Protein AF-A0AA88ARN1-F1 (afdb_monomer_lite)

Secondary structure (DSSP, 8-state):
-EE-HHHHHHHHHHHHH---SEEEEEEETTTTEEEEEEEE-TT--HHHHHHTS-TTS-EEEEEEEEEE-TTS-EEEEEEEEEE--TTS-HHHHHHHHHHHHHHHHH-TT--EEEEESSGGGG-HHHHHHHHHS--------------------

Foldseek 3Di:
DAEDPQNLVVLVCCVPVVQFQKWKWDQDPVVRYIDTDDTHGNPDDLVNVQVPDDQAAKIKMKGWDWDADPVRDIDIAIEIETEDAPNYDPVRVVSSVVCVVVVVVSNPRHPYYYYDRDSVSVDPVVVVVVVVDDPPDDDDDDDPDDDDDDDDD

InterPro domains:
  IPR002108 Actin-depolymerising factor homology domain [PF00241] (3-130)
  IPR002108 Actin-depolymerising factor homology domain [PS51263] (1-132)
  IPR002108 Actin-depolymerising factor homology domain [SM00102] (5-132)
  IPR017904 ADF/Cofilin [PTHR11913] (1-130)
  IPR017904 ADF/Cofilin [cd11286] (3-128)
  IPR029006 ADF-H/Gelsolin-like domain superfamily [G3DSA:3.40.20.10] (1-136)

pLDDT: mean 80.65, std 18.25, range [31.52, 96.44]

Radius of gyration: 18.14 Å; chains: 1; bounding box: 72×26×48 Å

Organism: Ficus carica (NCBI:txid3494)

Sequence (153 aa):
MGVADHSKNTFIELQRKKVHRYVIFKVDEKKREVVVEKTGGPAESYDDFTAALPENDCRYAVYDFDFVTSENCQKSKIFFIAWSPSTARIRAKMLYATSKDRFRRELDGIHYEIQATDPTEMDLDVLKQGLRKPAVSGISTPKVGIAQSLRTE

Structure (mmCIF, N/CA/C/O backbone):
data_AF-A0AA88ARN1-F1
#
_entry.id   AF-A0AA88ARN1-F1
#
loop_
_atom_site.group_PDB
_atom_site.id
_atom_site.type_symbol
_atom_site.label_atom_id
_atom_site.label_alt_id
_atom_site.label_comp_id
_atom_site.label_asym_id
_atom_site.label_entity_id
_atom_site.label_seq_id
_atom_site.pdbx_PDB_ins_code
_atom_site.Cartn_x
_atom_site.Cartn_y
_atom_site.Cartn_z
_atom_site.occupancy
_atom_site.B_iso_or_equiv
_atom_site.auth_seq_id
_atom_site.auth_comp_id
_atom_site.auth_asym_id
_atom_site.auth_atom_id
_atom_site.pdbx_PDB_model_num
ATOM 1 N N . MET A 1 1 ? 10.179 10.569 -10.204 1.00 84.44 1 MET A N 1
ATOM 2 C CA . MET A 1 1 ? 8.932 9.834 -9.951 1.00 84.44 1 MET A CA 1
ATOM 3 C C . MET A 1 1 ? 7.911 10.845 -9.474 1.00 84.44 1 MET A C 1
ATOM 5 O O . MET A 1 1 ? 8.219 11.535 -8.516 1.00 84.44 1 MET A O 1
ATOM 9 N N . GLY A 1 2 ? 6.798 11.039 -10.167 1.00 91.62 2 GLY A N 1
ATOM 10 C CA . GLY A 1 2 ? 5.671 11.818 -9.657 1.00 91.62 2 GLY A CA 1
ATOM 11 C C . GLY A 1 2 ? 4.817 10.988 -8.699 1.00 91.62 2 GLY A C 1
ATOM 12 O O . GLY A 1 2 ? 5.058 9.794 -8.504 1.00 91.62 2 GLY A O 1
ATOM 13 N N . VAL A 1 3 ? 3.821 11.621 -8.095 1.00 92.81 3 VAL A N 1
ATOM 14 C CA . VAL A 1 3 ? 2.806 10.955 -7.273 1.00 92.81 3 VAL A CA 1
ATOM 15 C C . VAL A 1 3 ? 1.470 11.469 -7.764 1.00 92.81 3 VAL A C 1
ATOM 17 O O . VAL A 1 3 ? 1.245 12.676 -7.712 1.00 92.81 3 VAL A O 1
ATOM 20 N N . ALA A 1 4 ? 0.621 10.571 -8.261 1.00 94.44 4 ALA A N 1
ATOM 21 C CA . ALA A 1 4 ? -0.672 10.963 -8.798 1.00 94.44 4 ALA A CA 1
ATOM 22 C C . ALA A 1 4 ? -1.543 11.580 -7.694 1.00 94.44 4 ALA A C 1
ATOM 24 O O . ALA A 1 4 ? -1.566 11.078 -6.567 1.00 94.44 4 ALA A O 1
ATOM 25 N N . ASP A 1 5 ? -2.302 12.628 -8.018 1.00 93.75 5 ASP A N 1
ATOM 26 C CA . ASP A 1 5 ? -3.169 13.305 -7.043 1.00 93.75 5 ASP A CA 1
ATOM 27 C C . ASP A 1 5 ? -4.210 12.355 -6.445 1.00 93.75 5 ASP A C 1
ATOM 29 O O . ASP A 1 5 ? -4.500 12.414 -5.252 1.00 93.75 5 ASP A O 1
ATOM 33 N N . HIS A 1 6 ? -4.701 11.404 -7.248 1.00 93.81 6 HIS A N 1
ATOM 34 C CA . HIS A 1 6 ? -5.581 10.344 -6.766 1.00 93.81 6 HIS A CA 1
ATOM 35 C C . HIS A 1 6 ? -4.939 9.539 -5.623 1.00 93.81 6 HIS A C 1
ATOM 37 O O . HIS A 1 6 ? -5.591 9.315 -4.612 1.00 93.81 6 HIS A O 1
ATOM 43 N N . SER A 1 7 ? -3.647 9.205 -5.715 1.00 94.00 7 SER A N 1
ATOM 44 C CA . SER A 1 7 ? -2.918 8.486 -4.659 1.00 94.00 7 SER A CA 1
ATOM 45 C C . SER A 1 7 ? -2.868 9.267 -3.348 1.00 94.00 7 SER A C 1
ATOM 47 O O . SER A 1 7 ? -3.055 8.689 -2.277 1.00 94.00 7 SER A O 1
ATOM 49 N N . LYS A 1 8 ? -2.652 10.586 -3.425 1.00 93.31 8 LYS A N 1
ATOM 50 C CA . LYS A 1 8 ? -2.643 11.463 -2.245 1.00 93.31 8 LYS A CA 1
ATOM 51 C C . LYS A 1 8 ? -4.037 11.558 -1.628 1.00 93.31 8 LYS A C 1
ATOM 53 O O . LYS A 1 8 ? -4.186 11.424 -0.416 1.00 93.31 8 LYS A O 1
ATOM 58 N N . ASN A 1 9 ? -5.058 11.727 -2.466 1.00 93.75 9 ASN A N 1
ATOM 59 C CA . ASN A 1 9 ? -6.447 11.815 -2.026 1.00 93.75 9 ASN A CA 1
ATOM 60 C C . ASN A 1 9 ? -6.898 10.523 -1.335 1.00 93.75 9 ASN A C 1
ATOM 62 O O . ASN A 1 9 ? -7.414 10.591 -0.225 1.00 93.75 9 ASN A O 1
ATOM 66 N N . THR A 1 10 ? -6.627 9.353 -1.916 1.00 94.00 10 THR A N 1
ATOM 67 C CA . THR A 1 10 ? -6.980 8.057 -1.316 1.00 94.00 10 THR A CA 1
ATOM 68 C C . THR A 1 10 ? -6.290 7.837 0.034 1.00 94.00 10 THR A C 1
ATOM 70 O O . THR A 1 10 ? -6.902 7.309 0.963 1.00 94.00 10 THR A O 1
ATOM 73 N N . PHE A 1 11 ? -5.043 8.291 0.196 1.00 93.06 11 PHE A N 1
ATOM 74 C CA . PHE A 1 11 ? -4.374 8.268 1.499 1.00 93.06 11 PHE A CA 1
ATOM 75 C C . PHE A 1 11 ? -5.060 9.180 2.529 1.00 93.06 11 PHE A C 1
ATOM 77 O O . PHE A 1 11 ? -5.287 8.762 3.665 1.00 93.06 11 PHE A O 1
ATOM 84 N N . ILE A 1 12 ? -5.442 10.402 2.141 1.00 91.62 12 ILE A N 1
ATOM 85 C CA . ILE A 1 12 ? -6.186 11.321 3.017 1.00 91.62 12 ILE A CA 1
ATOM 86 C C . ILE A 1 12 ? -7.540 10.713 3.415 1.00 91.62 12 ILE A C 1
ATOM 88 O O . ILE A 1 12 ? -7.976 10.869 4.557 1.00 91.62 12 ILE A O 1
ATOM 92 N N . GLU A 1 13 ? -8.203 9.997 2.506 1.00 91.25 13 GLU A N 1
ATOM 93 C CA . GLU A 1 13 ? -9.454 9.292 2.795 1.00 91.25 13 GLU A CA 1
ATOM 94 C C . GLU A 1 13 ? -9.268 8.158 3.804 1.00 91.25 13 GLU A C 1
ATOM 96 O O . GLU A 1 13 ? -10.049 8.072 4.755 1.00 91.25 13 GLU A O 1
ATOM 101 N N . LEU A 1 14 ? -8.208 7.353 3.671 1.00 90.69 14 LEU A N 1
ATOM 102 C CA . LEU A 1 14 ? -7.829 6.358 4.679 1.00 90.69 14 LEU A CA 1
ATOM 103 C C . LEU A 1 14 ? -7.584 7.024 6.041 1.00 90.69 14 LEU A C 1
ATOM 105 O O . LEU A 1 14 ? -8.166 6.616 7.043 1.00 90.69 14 LEU A O 1
ATOM 109 N N . GLN A 1 15 ? -6.787 8.095 6.079 1.00 87.00 15 GLN A N 1
ATOM 110 C CA . GLN A 1 15 ? -6.407 8.769 7.322 1.00 87.00 15 GLN A CA 1
ATOM 111 C C . GLN A 1 15 ? -7.599 9.422 8.037 1.00 87.00 15 GLN A C 1
ATOM 113 O O . GLN A 1 15 ? -7.730 9.295 9.254 1.00 87.00 15 GLN A O 1
ATOM 118 N N . ARG A 1 16 ? -8.443 10.155 7.300 1.00 86.94 16 ARG A N 1
ATOM 119 C CA . ARG A 1 16 ? -9.494 11.006 7.882 1.00 86.94 16 ARG A CA 1
ATOM 120 C C . ARG A 1 16 ? -10.851 10.333 7.953 1.00 86.94 16 ARG A C 1
ATOM 122 O O . ARG A 1 16 ? -11.552 10.495 8.944 1.00 86.94 16 ARG A O 1
ATOM 129 N N . LYS A 1 17 ? -11.247 9.635 6.887 1.00 84.19 17 LYS A N 1
ATOM 130 C CA . LYS A 1 17 ? -12.582 9.032 6.790 1.00 84.19 17 LYS A CA 1
ATOM 131 C C . LYS A 1 17 ? -12.603 7.594 7.302 1.00 84.19 17 LYS A C 1
ATOM 133 O O . LYS A 1 17 ? -13.691 7.078 7.527 1.00 84.19 17 LYS A O 1
ATOM 138 N N . LYS A 1 18 ? -11.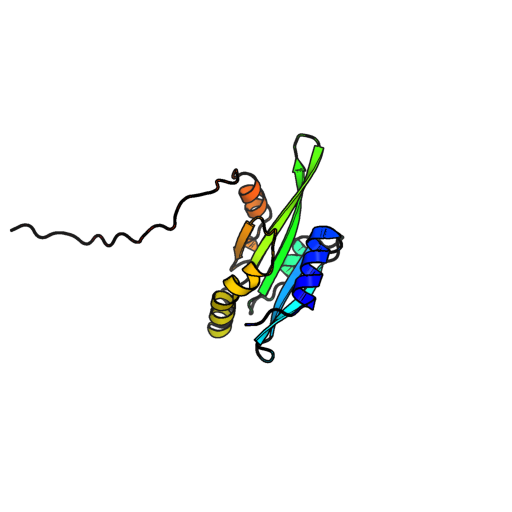435 6.951 7.460 1.00 80.25 18 LYS A N 1
ATOM 139 C CA . LYS A 1 18 ? -11.311 5.547 7.897 1.00 80.25 18 LYS A CA 1
ATOM 140 C C . LYS A 1 18 ? -12.117 4.582 7.011 1.00 80.25 18 LYS A C 1
ATOM 142 O O . LYS A 1 18 ? -12.582 3.541 7.458 1.00 80.25 18 LYS A O 1
ATOM 147 N N . VAL A 1 19 ? -12.287 4.947 5.736 1.00 83.12 19 VAL A N 1
ATOM 148 C CA . VAL A 1 19 ? -13.043 4.168 4.734 1.00 83.12 19 VAL A CA 1
ATOM 149 C C . VAL A 1 19 ? -12.223 3.030 4.136 1.00 83.12 19 VAL A C 1
ATOM 151 O O . VAL A 1 19 ? -12.780 2.143 3.495 1.00 83.12 19 VAL A O 1
ATOM 154 N N . HIS A 1 20 ? -10.907 3.055 4.338 1.00 87.38 20 HIS A N 1
ATOM 155 C CA . HIS A 1 20 ? -9.990 2.030 3.868 1.00 87.38 20 HIS A CA 1
ATOM 156 C C . HIS A 1 20 ? -9.118 1.566 5.025 1.00 87.38 20 HIS A C 1
ATOM 158 O O . HIS A 1 20 ? -8.588 2.403 5.753 1.00 87.38 20 HIS A O 1
ATOM 164 N N . ARG A 1 21 ? -8.946 0.250 5.174 1.00 89.62 21 ARG A N 1
ATOM 165 C CA . ARG A 1 21 ? -7.997 -0.313 6.145 1.00 89.62 21 ARG A CA 1
ATOM 166 C C . ARG A 1 21 ? -6.580 -0.347 5.588 1.00 89.62 21 ARG A C 1
ATOM 168 O O . ARG A 1 21 ? -5.617 -0.142 6.324 1.00 89.62 21 ARG A O 1
ATOM 175 N N . TYR A 1 22 ? -6.453 -0.544 4.280 1.00 92.88 22 TYR A N 1
ATOM 176 C CA . TYR A 1 22 ? -5.172 -0.486 3.597 1.00 92.88 22 TYR A CA 1
ATOM 177 C C . TYR A 1 22 ? -5.299 0.118 2.198 1.00 92.88 22 TYR A C 1
ATOM 179 O O . TYR A 1 22 ? -6.367 0.111 1.585 1.00 92.88 22 TYR A O 1
ATOM 187 N N . VAL A 1 23 ? -4.194 0.639 1.676 1.00 95.44 23 VAL A N 1
ATOM 188 C CA . VAL A 1 23 ? -4.073 1.089 0.285 1.00 95.44 23 VAL A CA 1
ATOM 189 C C . VAL A 1 23 ? -2.759 0.568 -0.267 1.00 95.44 23 VAL A C 1
ATOM 191 O O . VAL A 1 23 ? -1.709 0.805 0.326 1.00 95.44 23 VAL A O 1
ATOM 194 N N . ILE A 1 24 ? -2.818 -0.123 -1.401 1.00 95.94 24 ILE A N 1
ATOM 195 C CA . ILE A 1 24 ? -1.662 -0.612 -2.148 1.00 95.94 24 ILE A CA 1
ATOM 196 C C . ILE A 1 24 ? -1.433 0.320 -3.332 1.00 95.94 24 ILE A C 1
ATOM 198 O O . ILE A 1 24 ? -2.343 0.629 -4.105 1.00 95.94 24 ILE A O 1
ATOM 202 N N . PHE A 1 25 ? -0.189 0.748 -3.481 1.00 96.44 25 PHE A N 1
ATOM 203 C CA . PHE A 1 25 ? 0.290 1.595 -4.552 1.00 96.44 25 PHE A CA 1
ATOM 204 C C . PHE A 1 25 ? 1.342 0.859 -5.374 1.00 96.44 25 PHE A C 1
ATOM 206 O O . PHE A 1 25 ? 2.183 0.114 -4.857 1.00 96.44 25 PHE A O 1
ATOM 213 N N . LYS A 1 26 ? 1.353 1.163 -6.667 1.00 95.88 26 LYS A N 1
ATOM 214 C CA . LYS A 1 26 ? 2.375 0.703 -7.601 1.00 95.88 26 LYS A CA 1
ATOM 215 C C . LYS A 1 26 ? 3.036 1.876 -8.301 1.00 95.88 26 LYS A C 1
ATOM 217 O O . LYS A 1 26 ? 2.457 2.954 -8.442 1.00 95.88 26 LYS A O 1
ATOM 222 N N . VAL A 1 27 ? 4.252 1.647 -8.769 1.00 95.00 27 VAL A N 1
ATOM 223 C CA . VAL A 1 27 ? 4.939 2.570 -9.664 1.00 95.00 27 VAL A CA 1
ATOM 224 C C . VAL A 1 27 ? 4.507 2.256 -11.094 1.00 95.00 27 VAL A C 1
ATOM 226 O O . VAL A 1 27 ? 4.784 1.178 -11.612 1.00 95.00 27 VAL A O 1
ATOM 229 N N . ASP A 1 28 ? 3.840 3.201 -11.750 1.00 93.31 28 ASP A N 1
ATOM 230 C CA . ASP A 1 28 ? 3.603 3.141 -13.189 1.00 93.31 28 ASP A CA 1
ATOM 231 C C . ASP A 1 28 ? 4.866 3.636 -13.908 1.00 93.31 28 ASP A C 1
ATOM 233 O O . ASP A 1 28 ? 5.143 4.837 -13.956 1.00 93.31 28 ASP A O 1
ATOM 237 N N . GLU A 1 29 ? 5.660 2.711 -14.455 1.00 89.88 29 GLU A N 1
ATOM 238 C CA . GLU A 1 29 ? 6.898 3.040 -15.174 1.00 89.88 29 GLU A CA 1
ATOM 239 C C . GLU A 1 29 ? 6.664 3.922 -16.409 1.00 89.88 29 GLU A C 1
ATOM 241 O O . GLU A 1 29 ? 7.528 4.735 -16.743 1.00 89.88 29 GLU A O 1
ATOM 246 N N . LYS A 1 30 ? 5.506 3.801 -17.075 1.00 90.75 30 LYS A N 1
ATOM 247 C CA . LYS A 1 30 ? 5.202 4.564 -18.295 1.00 90.75 30 LYS A CA 1
ATOM 248 C C . LYS A 1 30 ? 4.901 6.017 -17.958 1.00 90.75 30 LYS A C 1
ATOM 250 O O . LYS A 1 30 ? 5.426 6.920 -18.603 1.00 90.75 30 LYS A O 1
ATOM 255 N N . LYS A 1 31 ? 4.083 6.236 -16.929 1.00 90.88 31 LYS A N 1
ATOM 256 C CA . LYS A 1 31 ? 3.741 7.581 -16.442 1.00 90.88 31 LYS A CA 1
ATOM 257 C C . LYS A 1 31 ? 4.826 8.169 -15.544 1.00 90.88 31 LYS A C 1
ATOM 259 O O . LYS A 1 31 ? 4.875 9.376 -15.349 1.00 90.88 31 LYS A O 1
ATOM 264 N N . ARG A 1 32 ? 5.734 7.326 -15.040 1.00 91.94 32 ARG A N 1
ATOM 265 C CA . ARG A 1 32 ? 6.738 7.658 -14.020 1.00 91.94 32 ARG A CA 1
ATOM 266 C C . ARG A 1 32 ? 6.082 8.246 -12.774 1.00 91.94 32 ARG A C 1
ATOM 268 O O . ARG A 1 32 ? 6.605 9.207 -12.204 1.00 91.94 32 ARG A O 1
ATOM 275 N N . GLU A 1 33 ? 4.972 7.650 -12.347 1.00 94.75 33 GLU A N 1
ATOM 276 C CA . GLU A 1 33 ? 4.154 8.107 -11.222 1.00 94.75 33 GLU A CA 1
ATOM 277 C C . GLU A 1 33 ? 3.765 6.964 -10.287 1.00 94.75 33 GLU A C 1
ATOM 279 O O . GLU A 1 33 ? 3.594 5.823 -10.714 1.00 94.75 33 GLU A O 1
ATOM 284 N N . VAL A 1 34 ? 3.591 7.278 -9.002 1.00 95.69 34 VAL A N 1
ATOM 285 C CA . VAL A 1 34 ? 2.986 6.355 -8.035 1.00 95.69 34 VAL A CA 1
ATOM 286 C C . VAL A 1 34 ? 1.466 6.472 -8.101 1.00 95.69 34 VAL A C 1
ATOM 288 O O . VAL A 1 34 ? 0.907 7.547 -7.855 1.00 95.69 34 VAL A O 1
ATOM 291 N N . VAL A 1 35 ? 0.806 5.360 -8.411 1.00 96.19 35 VAL A N 1
ATOM 292 C CA . VAL A 1 35 ? -0.648 5.257 -8.588 1.00 96.19 35 VAL A CA 1
ATOM 293 C C . VAL A 1 35 ? -1.242 4.245 -7.612 1.00 96.19 35 VAL A C 1
ATOM 295 O O . VAL A 1 35 ? -0.573 3.286 -7.220 1.00 96.19 35 VAL A O 1
ATOM 298 N N . VAL A 1 36 ? -2.505 4.443 -7.240 1.00 96.38 36 VAL A N 1
ATOM 299 C CA . VAL A 1 36 ? -3.281 3.446 -6.491 1.00 96.38 36 VAL A CA 1
ATOM 300 C C . VAL A 1 36 ? -3.450 2.201 -7.355 1.00 96.38 36 VAL A C 1
ATOM 302 O O . VAL A 1 36 ? -3.807 2.288 -8.530 1.00 96.38 36 VAL A O 1
ATOM 305 N N . GLU A 1 37 ? -3.175 1.041 -6.776 1.00 95.62 37 GLU A N 1
ATOM 306 C CA . GLU A 1 37 ? -3.447 -0.253 -7.394 1.00 95.62 37 GLU A CA 1
ATOM 307 C C . GLU A 1 37 ? -4.686 -0.906 -6.790 1.00 95.62 37 GLU A C 1
ATOM 309 O O . GLU A 1 37 ? -5.547 -1.368 -7.534 1.00 95.62 37 GLU A O 1
ATOM 314 N N . LYS A 1 38 ? -4.781 -0.924 -5.456 1.00 94.62 38 LYS A N 1
ATOM 315 C CA . LYS A 1 38 ? -5.902 -1.521 -4.728 1.00 94.62 38 LYS A CA 1
ATOM 316 C C . LYS A 1 38 ? -6.174 -0.742 -3.446 1.00 94.62 38 LYS A C 1
ATOM 318 O O . LYS A 1 38 ? -5.244 -0.299 -2.775 1.00 94.62 38 LYS A O 1
ATOM 323 N N . THR A 1 39 ? -7.442 -0.611 -3.087 1.00 94.31 39 THR A N 1
ATOM 324 C CA . THR A 1 39 ? -7.874 -0.170 -1.759 1.00 94.31 39 THR A CA 1
ATOM 325 C C . THR A 1 39 ? -8.551 -1.335 -1.051 1.00 94.31 39 THR A C 1
ATOM 327 O O . THR A 1 39 ? -9.278 -2.102 -1.678 1.00 94.31 39 THR A O 1
ATOM 330 N N . GLY A 1 40 ? -8.270 -1.482 0.239 1.00 92.06 40 GLY A N 1
ATOM 331 C CA . GLY A 1 40 ? -8.908 -2.462 1.104 1.00 92.06 40 GLY A CA 1
ATOM 332 C C . GLY A 1 40 ? -10.053 -1.831 1.876 1.00 92.06 40 GLY A C 1
ATOM 333 O O . GLY A 1 40 ? -9.857 -0.795 2.519 1.00 92.06 40 GLY A O 1
ATOM 334 N N . GLY A 1 41 ? -11.236 -2.437 1.838 1.00 89.38 41 GLY A N 1
ATOM 335 C CA . GLY A 1 41 ? -12.383 -1.996 2.634 1.00 89.38 41 GLY A CA 1
ATOM 336 C C . GLY A 1 41 ? -12.135 -2.104 4.150 1.00 89.38 41 GLY A C 1
ATOM 337 O O . GLY A 1 41 ? -11.199 -2.771 4.586 1.00 89.38 41 GLY A O 1
ATOM 338 N N . PRO A 1 42 ? -12.985 -1.492 4.993 1.00 82.88 42 PRO A N 1
ATOM 339 C CA . PRO A 1 42 ? -12.834 -1.557 6.451 1.00 82.88 42 PRO A CA 1
ATOM 340 C C . PRO A 1 42 ? -13.114 -2.961 7.018 1.00 82.88 42 PRO A C 1
ATOM 342 O O . PRO A 1 42 ? -12.702 -3.269 8.133 1.00 82.88 42 PRO A O 1
ATOM 345 N N . ALA A 1 43 ? -13.814 -3.807 6.256 1.00 84.06 43 ALA A N 1
ATOM 346 C CA . ALA A 1 43 ? -14.105 -5.194 6.610 1.00 84.06 43 ALA A CA 1
ATOM 347 C C . ALA A 1 43 ? -12.987 -6.172 6.212 1.00 84.06 43 ALA A C 1
ATOM 349 O O . ALA A 1 43 ? -13.002 -7.309 6.672 1.00 84.06 43 ALA A O 1
ATOM 350 N N . GLU A 1 44 ? -12.038 -5.749 5.371 1.00 87.44 44 GLU A N 1
ATOM 351 C CA . GLU A 1 44 ? -10.924 -6.608 4.974 1.00 87.44 44 GLU A CA 1
ATOM 352 C C . GLU A 1 44 ? -9.933 -6.768 6.127 1.00 87.44 44 GLU A C 1
ATOM 354 O O . GLU A 1 44 ? -9.714 -5.858 6.938 1.00 87.44 44 GLU A O 1
ATOM 359 N N . SER A 1 45 ? -9.366 -7.963 6.220 1.00 84.69 45 SER A N 1
ATOM 360 C CA . SER A 1 45 ? -8.418 -8.341 7.252 1.00 84.69 45 SER A CA 1
ATOM 361 C C . SER A 1 45 ? -6.975 -8.089 6.812 1.00 84.69 45 SER A C 1
ATOM 363 O O . SER A 1 45 ? -6.685 -7.717 5.673 1.00 84.69 45 SER A O 1
ATOM 365 N N . TYR A 1 46 ? -6.048 -8.290 7.744 1.00 82.75 46 TYR A N 1
ATOM 366 C CA . TYR A 1 46 ? -4.623 -8.262 7.438 1.00 82.75 46 TYR A CA 1
ATOM 367 C C . TYR A 1 46 ? -4.215 -9.385 6.461 1.00 82.75 46 TYR A C 1
ATOM 369 O O . TYR A 1 46 ? -3.337 -9.173 5.632 1.00 82.75 46 TYR A O 1
ATOM 377 N N . ASP A 1 47 ? -4.883 -10.540 6.511 1.00 86.06 47 ASP A N 1
ATOM 378 C CA . ASP A 1 47 ? -4.624 -11.664 5.601 1.00 86.06 47 ASP A CA 1
ATOM 379 C C . ASP A 1 47 ? -5.041 -11.329 4.157 1.00 86.06 47 ASP A C 1
ATOM 381 O O . ASP A 1 47 ? -4.306 -11.581 3.207 1.00 86.06 47 ASP A O 1
ATOM 385 N N . ASP A 1 48 ? -6.167 -10.624 3.986 1.00 89.50 48 ASP A N 1
ATOM 386 C CA . ASP A 1 48 ? -6.597 -10.118 2.674 1.00 89.50 48 ASP A CA 1
ATOM 387 C C . ASP A 1 48 ? -5.598 -9.104 2.092 1.00 89.50 48 ASP A C 1
ATOM 389 O O . ASP A 1 48 ? -5.401 -9.022 0.875 1.00 89.50 48 ASP A O 1
ATOM 393 N N . PHE A 1 49 ? -4.961 -8.316 2.966 1.00 89.19 49 PHE A N 1
ATOM 394 C CA . PHE A 1 49 ? -3.912 -7.378 2.587 1.00 89.19 49 PHE A CA 1
ATOM 395 C C . PHE A 1 49 ? -2.648 -8.102 2.113 1.00 89.19 49 PHE A C 1
ATOM 397 O O . PHE A 1 49 ? -2.140 -7.781 1.036 1.00 89.19 49 PHE A O 1
ATOM 404 N N . THR A 1 50 ? -2.140 -9.072 2.878 1.00 87.38 50 THR A N 1
ATOM 405 C CA . THR A 1 50 ? -0.933 -9.824 2.502 1.00 87.38 50 THR A CA 1
ATOM 406 C C . THR A 1 50 ? -1.166 -10.660 1.250 1.00 87.38 50 THR A C 1
ATOM 408 O O . THR A 1 50 ? -0.314 -10.656 0.363 1.00 87.38 50 THR A O 1
ATOM 411 N N . ALA A 1 51 ? -2.343 -11.275 1.105 1.00 89.25 51 ALA A N 1
ATOM 412 C CA . ALA A 1 51 ? -2.740 -12.006 -0.097 1.00 89.25 51 ALA A CA 1
ATOM 413 C C . ALA A 1 51 ? -2.851 -11.111 -1.347 1.00 89.25 51 ALA A C 1
ATOM 415 O O . ALA A 1 51 ? -2.744 -11.593 -2.474 1.00 89.25 51 ALA A O 1
ATOM 416 N N . ALA A 1 52 ? -3.059 -9.801 -1.175 1.00 90.69 52 ALA A N 1
ATOM 417 C CA . ALA A 1 52 ? -3.100 -8.846 -2.279 1.00 90.69 52 ALA A CA 1
ATOM 418 C C . ALA A 1 52 ? -1.709 -8.377 -2.744 1.00 90.69 52 ALA A C 1
ATOM 420 O O . ALA A 1 52 ? -1.612 -7.714 -3.783 1.00 90.69 52 ALA A O 1
ATOM 421 N N . LEU A 1 53 ? -0.636 -8.687 -2.006 1.00 90.25 53 LEU A N 1
ATOM 422 C CA . LEU A 1 53 ? 0.724 -8.322 -2.390 1.00 90.25 53 LEU A CA 1
ATOM 423 C C . LEU A 1 53 ? 1.305 -9.339 -3.387 1.00 90.25 53 LEU A C 1
ATOM 425 O O . LEU A 1 53 ? 1.213 -10.546 -3.178 1.00 90.25 53 LEU A O 1
ATOM 429 N N . PRO A 1 54 ? 1.937 -8.880 -4.480 1.00 91.44 54 PRO A N 1
ATOM 430 C CA . PRO A 1 54 ? 2.497 -9.780 -5.477 1.00 91.44 54 PRO A CA 1
ATOM 431 C C . PRO A 1 54 ? 3.789 -10.429 -4.977 1.00 91.44 54 PRO A C 1
ATOM 433 O O . PRO A 1 54 ? 4.684 -9.745 -4.487 1.00 91.44 54 PRO A O 1
ATOM 436 N N . GLU A 1 55 ? 3.946 -11.730 -5.215 1.00 89.00 55 GLU A N 1
ATOM 437 C CA . GLU A 1 55 ? 5.167 -12.457 -4.845 1.00 89.00 55 GLU A CA 1
ATOM 438 C C . GLU A 1 55 ? 6.385 -12.034 -5.669 1.00 89.00 55 GLU A C 1
ATOM 440 O O . GLU A 1 55 ? 7.497 -12.104 -5.177 1.00 89.00 55 GLU A O 1
ATOM 445 N N . ASN A 1 56 ? 6.203 -11.580 -6.914 1.00 89.38 56 ASN A N 1
ATOM 446 C CA . ASN A 1 56 ? 7.299 -11.377 -7.875 1.00 89.38 56 ASN A CA 1
ATOM 447 C C . ASN A 1 56 ? 7.553 -9.908 -8.244 1.00 89.38 56 ASN A C 1
ATOM 449 O O . ASN A 1 56 ? 8.278 -9.623 -9.203 1.00 89.38 56 ASN A O 1
ATOM 453 N N . ASP A 1 57 ? 6.942 -8.966 -7.526 1.00 92.38 57 ASP A N 1
ATOM 454 C CA . ASP A 1 57 ? 7.045 -7.542 -7.836 1.00 92.38 57 ASP A CA 1
ATOM 455 C C . ASP A 1 57 ? 6.948 -6.669 -6.578 1.00 92.38 57 ASP A C 1
ATOM 457 O O . ASP A 1 57 ? 6.472 -7.100 -5.531 1.00 92.38 57 ASP A O 1
ATOM 461 N N . CYS A 1 58 ? 7.420 -5.430 -6.666 1.00 93.94 58 CYS A N 1
ATOM 462 C CA . CYS A 1 58 ? 7.463 -4.511 -5.532 1.00 93.94 58 CYS A CA 1
ATOM 463 C C . CYS A 1 58 ? 6.168 -3.699 -5.428 1.00 93.94 58 CYS A C 1
ATOM 465 O O . CYS A 1 58 ? 5.560 -3.348 -6.445 1.00 93.94 58 CYS A O 1
ATOM 467 N N . ARG A 1 59 ? 5.764 -3.329 -4.211 1.00 96.25 59 ARG A N 1
ATOM 468 C CA . ARG A 1 59 ? 4.621 -2.438 -3.945 1.00 96.25 59 ARG A CA 1
ATOM 469 C C . ARG A 1 59 ? 4.921 -1.491 -2.794 1.00 96.25 59 ARG A C 1
ATOM 471 O O . ARG A 1 59 ? 5.760 -1.773 -1.946 1.00 96.25 59 ARG A O 1
ATOM 478 N N . TYR A 1 60 ? 4.226 -0.363 -2.755 1.00 95.75 60 TYR A N 1
ATOM 479 C CA . TYR A 1 60 ? 4.089 0.376 -1.505 1.00 95.75 60 TYR A CA 1
ATOM 480 C C . TYR A 1 60 ? 2.713 0.102 -0.946 1.00 95.75 60 TYR A C 1
ATOM 482 O O . TYR A 1 60 ? 1.753 -0.003 -1.701 1.00 95.75 60 TYR A O 1
ATOM 490 N N . ALA A 1 61 ? 2.598 0.045 0.365 1.00 94.44 61 ALA A N 1
ATOM 491 C CA . ALA A 1 61 ? 1.315 -0.035 1.014 1.00 94.44 61 ALA A CA 1
ATOM 492 C C . ALA A 1 61 ? 1.259 0.903 2.208 1.00 94.44 61 ALA A C 1
ATOM 494 O O . ALA A 1 61 ? 2.269 1.230 2.829 1.00 94.44 61 ALA A O 1
ATOM 495 N N . VAL A 1 62 ? 0.052 1.346 2.515 1.00 93.44 62 VAL A N 1
ATOM 496 C CA . VAL A 1 62 ? -0.266 2.009 3.768 1.00 93.44 62 VAL A CA 1
ATOM 497 C C . VAL A 1 62 ? -1.314 1.165 4.460 1.00 93.44 62 VAL A C 1
ATOM 499 O O . VAL A 1 62 ? -2.312 0.813 3.838 1.00 93.44 62 VAL A O 1
ATOM 502 N N . TYR A 1 63 ? -1.086 0.859 5.730 1.00 90.69 63 TYR A N 1
ATOM 503 C CA . TYR A 1 63 ? -1.984 0.066 6.554 1.00 90.69 63 TYR A CA 1
ATOM 504 C C . TYR A 1 63 ? -2.347 0.851 7.816 1.00 90.69 63 TYR A C 1
ATOM 506 O O . TYR A 1 63 ? -1.466 1.327 8.537 1.00 90.69 63 TYR A O 1
ATOM 514 N N . ASP A 1 64 ? -3.640 1.003 8.083 1.00 89.50 64 ASP A N 1
ATOM 515 C CA . ASP A 1 64 ? -4.148 1.616 9.306 1.00 89.50 64 ASP A CA 1
ATOM 516 C C . ASP A 1 64 ? -4.414 0.535 10.354 1.00 89.50 64 ASP A C 1
ATOM 518 O O . ASP A 1 64 ? -5.359 -0.245 10.245 1.00 89.50 64 ASP A O 1
ATOM 522 N N . PHE A 1 65 ? -3.553 0.470 11.368 1.00 84.69 65 PHE A N 1
ATOM 523 C CA . PHE A 1 65 ? -3.684 -0.493 12.453 1.00 84.69 65 PHE A CA 1
ATOM 524 C C . PHE A 1 65 ? -4.411 0.153 13.630 1.00 84.69 65 PHE A C 1
ATOM 526 O O . PHE A 1 65 ? -3.851 1.000 14.338 1.00 84.69 65 PHE A O 1
ATOM 533 N N . ASP A 1 66 ? -5.659 -0.252 13.843 1.00 83.56 66 ASP A N 1
ATOM 534 C CA . ASP A 1 66 ? -6.429 0.091 15.030 1.00 83.56 66 ASP A CA 1
ATOM 535 C C . ASP A 1 66 ? -6.119 -0.862 16.194 1.00 83.56 66 ASP A C 1
ATOM 537 O O . ASP A 1 66 ? -5.956 -2.069 16.029 1.00 83.56 66 ASP A O 1
ATOM 541 N N . PHE A 1 67 ? -5.985 -0.301 17.394 1.00 78.75 67 PHE A N 1
ATOM 542 C CA . PHE A 1 67 ? -5.772 -1.055 18.623 1.00 78.75 67 PHE A CA 1
ATOM 543 C C . PHE A 1 67 ? -6.468 -0.380 19.800 1.00 78.75 67 PHE A C 1
ATOM 545 O O . PHE A 1 67 ? -6.604 0.844 19.866 1.00 78.75 67 PHE A O 1
ATOM 552 N N . VAL A 1 68 ? -6.884 -1.196 20.761 1.00 76.56 68 VAL A N 1
ATOM 553 C CA . VAL A 1 68 ? -7.508 -0.734 22.002 1.00 76.56 68 VAL A CA 1
ATOM 554 C C . VAL A 1 68 ? -6.448 -0.739 23.098 1.00 76.56 68 VAL A C 1
ATOM 556 O O . VAL A 1 68 ? -5.744 -1.732 23.287 1.00 76.56 68 VAL A O 1
ATOM 559 N N . THR A 1 69 ? -6.278 0.386 23.794 1.00 76.12 69 THR A N 1
ATOM 560 C CA . THR A 1 69 ? -5.376 0.450 24.952 1.00 76.12 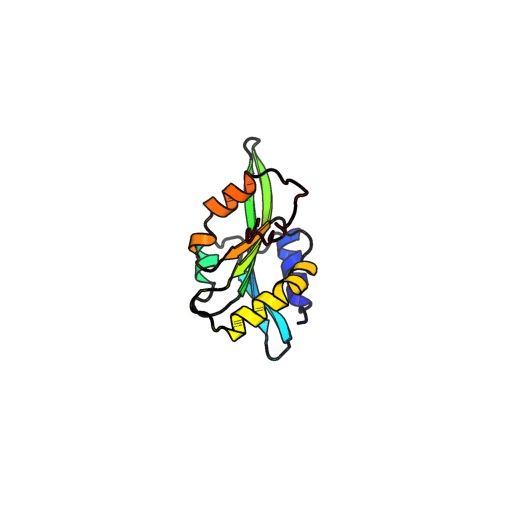69 THR A CA 1
ATOM 561 C C . THR A 1 69 ? -6.020 -0.188 26.182 1.00 76.12 69 THR A C 1
ATOM 563 O O . THR A 1 69 ? -7.229 -0.395 26.231 1.00 76.12 69 THR A O 1
ATOM 566 N N . SER A 1 70 ? -5.226 -0.448 27.223 1.00 73.75 70 SER A N 1
ATOM 567 C CA . SER A 1 70 ? -5.713 -0.946 28.521 1.00 73.75 70 SER A CA 1
ATOM 568 C C . SER A 1 70 ? -6.766 -0.047 29.182 1.00 73.75 70 SER A C 1
ATOM 570 O O . SER A 1 70 ? -7.506 -0.500 30.043 1.00 73.75 70 SER A O 1
ATOM 572 N N . GLU A 1 71 ? -6.847 1.217 28.767 1.00 81.12 71 GLU A N 1
ATOM 573 C CA . GLU A 1 71 ? -7.840 2.197 29.226 1.00 81.12 71 GLU A CA 1
ATOM 574 C C . GLU A 1 71 ? -9.128 2.174 28.384 1.00 81.12 71 GLU A C 1
ATOM 576 O O . GLU A 1 71 ? -9.945 3.084 28.474 1.00 81.12 71 GLU A O 1
ATOM 581 N N . ASN A 1 72 ? -9.299 1.161 27.529 1.00 76.44 72 ASN A N 1
ATOM 582 C CA . ASN A 1 72 ? -10.412 1.031 26.589 1.00 76.44 72 ASN A CA 1
ATOM 583 C C . ASN A 1 72 ? -10.525 2.206 25.592 1.00 76.44 72 ASN A C 1
ATOM 585 O O . ASN A 1 72 ? -11.587 2.461 25.026 1.00 76.44 72 ASN A O 1
ATOM 589 N N . CYS A 1 73 ? -9.416 2.915 25.350 1.00 77.50 73 CYS A N 1
ATOM 590 C CA . CYS A 1 73 ? -9.333 3.976 24.353 1.00 77.50 73 CYS A CA 1
ATOM 591 C C . CYS A 1 73 ? -8.922 3.383 23.004 1.00 77.50 73 CYS A C 1
ATOM 593 O O . CYS A 1 73 ? -7.852 2.778 22.880 1.00 77.50 73 CYS A O 1
ATOM 595 N N . GLN A 1 74 ? -9.741 3.599 21.978 1.00 76.50 74 GLN A N 1
ATOM 596 C CA . GLN A 1 74 ? -9.415 3.187 20.618 1.00 76.50 74 GLN A CA 1
ATOM 597 C C . GLN A 1 74 ? -8.402 4.162 20.014 1.00 76.50 74 GLN A C 1
ATOM 599 O O . GLN A 1 74 ? -8.648 5.364 19.901 1.00 76.50 74 GLN A O 1
ATOM 604 N N . LYS A 1 75 ? -7.233 3.643 19.648 1.00 82.12 75 LYS A N 1
ATOM 605 C CA . LYS A 1 75 ? -6.182 4.383 18.953 1.00 82.12 75 LYS A CA 1
ATOM 606 C C . LYS A 1 75 ? -5.916 3.715 17.615 1.00 82.12 75 LYS A C 1
ATOM 608 O O . LYS A 1 75 ? -6.201 2.541 17.414 1.00 82.12 75 LYS A O 1
ATOM 613 N N . SER A 1 76 ? -5.365 4.479 16.688 1.00 83.56 76 SER A N 1
ATOM 614 C CA . SER A 1 76 ? -4.938 3.956 15.395 1.00 83.56 76 SER A CA 1
ATOM 615 C C . SER A 1 76 ? -3.573 4.514 15.056 1.00 83.56 76 SER A C 1
ATOM 617 O O . SER A 1 76 ? -3.234 5.629 15.463 1.00 83.56 76 SER A O 1
ATOM 619 N N . LYS A 1 77 ? -2.767 3.718 14.363 1.00 87.62 77 LYS A N 1
ATOM 620 C CA . LYS A 1 77 ? -1.483 4.157 13.833 1.00 87.62 77 LYS A CA 1
ATOM 621 C C . LYS A 1 77 ? -1.335 3.683 12.402 1.00 87.62 77 LYS A C 1
ATOM 623 O O . LYS A 1 77 ? -1.650 2.547 12.067 1.00 87.62 77 LYS A O 1
ATOM 628 N N . ILE A 1 78 ? -0.802 4.581 11.588 1.00 90.25 78 ILE A N 1
ATOM 629 C CA . ILE A 1 78 ? -0.626 4.368 10.158 1.00 90.25 78 ILE A CA 1
ATOM 630 C C . ILE A 1 78 ? 0.792 3.864 9.905 1.00 90.25 78 ILE A C 1
ATOM 632 O O . ILE A 1 78 ? 1.771 4.541 10.240 1.00 90.25 78 ILE A O 1
ATOM 636 N N . PHE A 1 79 ? 0.884 2.695 9.289 1.00 90.50 79 PHE A N 1
ATOM 637 C CA . PHE A 1 79 ? 2.121 2.052 8.881 1.00 90.50 79 PHE A CA 1
ATOM 638 C C . PHE A 1 79 ? 2.313 2.223 7.381 1.00 90.50 79 PHE A C 1
ATOM 640 O O . PHE A 1 79 ? 1.409 1.953 6.596 1.00 90.50 79 PHE A O 1
ATOM 647 N N . PHE A 1 80 ? 3.497 2.667 6.983 1.00 93.31 80 PHE A N 1
ATOM 648 C CA . PHE A 1 80 ? 3.940 2.636 5.599 1.00 93.31 80 PHE A CA 1
ATOM 649 C C . PHE A 1 80 ? 4.821 1.414 5.387 1.00 93.31 80 PHE A C 1
ATOM 651 O O . PHE A 1 80 ? 5.756 1.177 6.146 1.00 93.31 80 PHE A O 1
ATOM 658 N N . ILE A 1 81 ? 4.524 0.652 4.348 1.00 92.12 81 ILE A N 1
ATOM 659 C CA . ILE A 1 81 ? 5.150 -0.624 4.042 1.00 92.12 81 ILE A CA 1
ATOM 660 C C . ILE A 1 81 ? 5.765 -0.520 2.649 1.00 92.12 81 ILE A C 1
ATOM 662 O O . ILE A 1 81 ? 5.066 -0.296 1.660 1.00 92.12 81 ILE A O 1
ATOM 666 N N . ALA A 1 82 ? 7.077 -0.699 2.557 1.00 94.00 82 ALA A N 1
ATOM 667 C CA . ALA A 1 82 ? 7.775 -0.895 1.296 1.00 94.00 82 ALA A CA 1
ATOM 668 C C . ALA A 1 82 ? 7.965 -2.399 1.063 1.00 94.00 82 ALA A C 1
ATOM 670 O O . ALA A 1 82 ? 8.853 -3.019 1.648 1.00 94.00 82 ALA A O 1
ATOM 671 N N . TRP A 1 83 ? 7.112 -2.970 0.213 1.00 94.62 83 TRP A N 1
ATOM 672 C CA . TRP A 1 83 ? 7.139 -4.376 -0.172 1.00 94.62 83 TRP A CA 1
ATOM 673 C C . TRP A 1 83 ? 8.123 -4.598 -1.321 1.00 94.62 83 TRP A C 1
ATOM 675 O O . TRP A 1 83 ? 7.979 -4.020 -2.405 1.00 94.62 83 TRP A O 1
ATOM 685 N N . SER A 1 84 ? 9.132 -5.433 -1.091 1.00 93.25 84 SER A N 1
ATOM 686 C CA . SER A 1 84 ? 10.175 -5.735 -2.068 1.00 93.25 84 SER A CA 1
ATOM 687 C C . SER A 1 84 ? 10.637 -7.193 -1.953 1.00 93.25 84 SER A C 1
ATOM 689 O O . SER A 1 84 ? 11.706 -7.447 -1.386 1.00 93.25 84 SER A O 1
ATOM 691 N N . PRO A 1 85 ? 9.886 -8.150 -2.525 1.00 92.88 85 PRO A N 1
ATOM 692 C CA . PRO A 1 85 ? 10.171 -9.564 -2.348 1.00 92.88 85 PRO A CA 1
ATOM 693 C C . PRO A 1 85 ? 11.498 -9.976 -2.982 1.00 92.88 85 PRO A C 1
ATOM 695 O O . PRO A 1 85 ? 11.965 -9.384 -3.962 1.00 92.88 85 PRO A O 1
ATOM 698 N N . SER A 1 86 ? 12.135 -11.006 -2.428 1.00 88.44 86 SER A N 1
ATOM 699 C CA . SER A 1 86 ? 13.455 -11.482 -2.869 1.00 88.44 86 SER A CA 1
ATOM 700 C C . SER A 1 86 ? 13.472 -11.928 -4.341 1.00 88.44 86 SER A C 1
ATOM 702 O O . SER A 1 86 ? 14.465 -11.701 -5.035 1.00 88.44 86 SER A O 1
ATOM 704 N N . THR A 1 87 ? 12.350 -12.418 -4.852 1.00 90.56 87 THR A N 1
ATOM 705 C CA . THR A 1 87 ? 12.118 -12.848 -6.241 1.00 90.56 87 THR A CA 1
ATOM 706 C C . THR A 1 87 ? 11.851 -11.694 -7.216 1.00 90.56 87 THR A C 1
ATOM 708 O O . THR A 1 87 ? 11.936 -11.892 -8.430 1.00 90.56 87 THR A O 1
ATOM 711 N N . ALA A 1 88 ? 11.580 -10.471 -6.736 1.00 92.31 88 ALA A N 1
ATOM 712 C CA . ALA A 1 88 ? 11.351 -9.328 -7.617 1.00 92.31 88 ALA A CA 1
ATOM 713 C C . ALA A 1 88 ? 12.597 -8.970 -8.441 1.00 92.31 88 ALA A C 1
ATOM 715 O O . ALA A 1 88 ? 13.747 -9.079 -7.995 1.00 92.31 88 ALA A O 1
ATOM 716 N N . ARG A 1 89 ? 12.366 -8.467 -9.658 1.00 92.81 89 ARG A N 1
ATOM 717 C CA . ARG A 1 89 ? 13.437 -8.069 -10.582 1.00 92.81 89 ARG A CA 1
ATOM 718 C C . ARG A 1 89 ? 14.304 -6.965 -9.973 1.00 92.81 89 ARG A C 1
ATOM 720 O O . ARG A 1 89 ? 13.784 -5.982 -9.453 1.00 92.81 89 ARG A O 1
ATOM 727 N N . ILE A 1 90 ? 15.626 -7.060 -10.148 1.00 92.94 90 ILE A N 1
ATOM 728 C CA . ILE A 1 90 ? 16.602 -6.074 -9.634 1.00 92.94 90 ILE A CA 1
ATOM 729 C C . ILE A 1 90 ? 16.226 -4.642 -10.039 1.00 92.94 90 ILE A C 1
ATOM 731 O O . ILE A 1 90 ? 16.233 -3.737 -9.208 1.00 92.94 90 ILE A O 1
ATOM 735 N N . ARG A 1 91 ? 15.829 -4.439 -11.303 1.00 91.25 91 ARG A N 1
ATOM 736 C CA . ARG A 1 91 ? 15.397 -3.128 -11.806 1.00 91.25 91 ARG A CA 1
ATOM 737 C C . ARG A 1 91 ? 14.185 -2.579 -11.043 1.00 91.25 91 ARG A C 1
ATOM 739 O O . ARG A 1 91 ? 14.182 -1.397 -10.713 1.00 91.25 91 ARG A O 1
ATOM 746 N N . ALA A 1 92 ? 13.194 -3.423 -10.747 1.00 92.44 92 ALA A N 1
ATOM 747 C CA . ALA A 1 92 ? 12.012 -3.030 -9.981 1.00 92.44 92 ALA A CA 1
ATOM 748 C C . ALA A 1 92 ? 12.407 -2.650 -8.548 1.00 92.44 92 ALA A C 1
ATOM 750 O O . ALA A 1 92 ? 12.091 -1.552 -8.099 1.00 92.44 92 ALA A O 1
ATOM 751 N N . LYS A 1 93 ? 13.224 -3.474 -7.881 1.00 92.62 93 LYS A N 1
ATOM 752 C CA . LYS A 1 93 ? 13.747 -3.170 -6.538 1.00 92.62 93 LYS A CA 1
ATOM 753 C C . LYS A 1 93 ? 14.475 -1.831 -6.488 1.00 92.62 93 LYS A C 1
ATOM 755 O O . LYS A 1 93 ? 14.200 -1.016 -5.614 1.00 92.62 93 LYS A O 1
ATOM 760 N N . MET A 1 94 ? 15.359 -1.568 -7.453 1.00 93.75 94 MET A N 1
ATOM 761 C CA . MET A 1 94 ? 16.056 -0.282 -7.548 1.00 93.75 94 MET A CA 1
ATOM 762 C C . MET A 1 94 ? 15.083 0.881 -7.757 1.00 93.75 94 MET A C 1
ATOM 764 O O . MET A 1 94 ? 15.219 1.921 -7.112 1.00 93.75 94 MET A O 1
ATOM 768 N N . LEU A 1 95 ? 14.096 0.721 -8.641 1.00 93.56 95 LEU A N 1
ATOM 769 C CA . LEU A 1 95 ? 13.111 1.761 -8.927 1.00 93.56 95 LEU A CA 1
ATOM 770 C C . LEU A 1 95 ? 12.286 2.119 -7.688 1.00 93.56 95 LEU A C 1
ATOM 772 O O . LEU A 1 95 ? 12.090 3.301 -7.402 1.00 93.56 95 LEU A O 1
ATOM 776 N N . TYR A 1 96 ? 11.833 1.111 -6.944 1.00 94.31 96 TYR A N 1
ATOM 777 C CA . TYR A 1 96 ? 11.065 1.310 -5.722 1.00 94.31 96 TYR A CA 1
ATOM 778 C C . TYR A 1 96 ? 11.950 1.877 -4.603 1.00 94.31 96 TYR A C 1
ATOM 780 O O . TYR A 1 96 ? 11.628 2.911 -4.028 1.00 94.31 96 TYR A O 1
ATOM 788 N N . ALA A 1 97 ? 13.136 1.320 -4.363 1.00 92.81 97 ALA A N 1
ATOM 789 C CA . ALA A 1 97 ? 14.050 1.849 -3.349 1.00 92.81 97 ALA A CA 1
ATOM 790 C C . ALA A 1 97 ? 14.386 3.337 -3.578 1.00 92.81 97 ALA A C 1
ATOM 792 O O . ALA A 1 97 ? 14.295 4.143 -2.657 1.00 92.81 97 ALA A O 1
ATOM 793 N N . THR A 1 98 ? 14.693 3.726 -4.820 1.00 92.75 98 THR A N 1
ATOM 794 C CA . THR A 1 98 ? 15.043 5.118 -5.167 1.00 92.75 98 THR A CA 1
ATOM 795 C C . THR A 1 98 ? 13.849 6.074 -5.199 1.00 92.75 98 THR A C 1
ATOM 797 O O . THR A 1 98 ? 14.023 7.283 -5.045 1.00 92.75 98 THR A O 1
ATOM 800 N N . SER A 1 99 ? 12.630 5.566 -5.399 1.00 93.25 99 SER A N 1
ATOM 801 C CA . SER A 1 99 ? 11.416 6.392 -5.459 1.00 93.25 99 SER A CA 1
ATOM 802 C C . SER A 1 99 ? 10.709 6.536 -4.108 1.00 93.25 99 SER A C 1
ATOM 804 O O . SER A 1 99 ? 9.922 7.473 -3.940 1.00 93.25 99 SER A O 1
ATOM 806 N N . LYS A 1 100 ? 11.007 5.653 -3.145 1.00 93.88 100 LYS A N 1
ATOM 807 C CA . LYS A 1 100 ? 10.382 5.582 -1.818 1.00 93.88 100 LYS A CA 1
ATOM 808 C C . LYS A 1 100 ? 10.394 6.917 -1.086 1.00 93.88 100 LYS A C 1
ATOM 810 O O . LYS A 1 100 ? 9.339 7.392 -0.680 1.00 93.88 100 LYS A O 1
ATOM 815 N N . ASP A 1 101 ? 11.562 7.542 -0.931 1.00 91.44 101 ASP A N 1
ATOM 816 C CA . ASP A 1 101 ? 11.700 8.762 -0.122 1.00 91.44 101 ASP A CA 1
ATOM 817 C C . ASP A 1 101 ? 10.866 9.921 -0.653 1.00 91.44 101 ASP A C 1
ATOM 819 O O . ASP A 1 101 ? 10.330 10.713 0.121 1.00 91.44 101 ASP A O 1
ATOM 823 N N . ARG A 1 102 ? 10.720 10.013 -1.978 1.00 91.94 102 ARG A N 1
ATOM 824 C CA . ARG A 1 102 ? 9.851 11.017 -2.582 1.00 91.94 102 ARG A CA 1
ATOM 825 C C . ARG A 1 102 ? 8.386 10.718 -2.293 1.00 91.94 102 ARG A C 1
ATOM 827 O O . ARG A 1 102 ? 7.676 11.627 -1.890 1.00 91.94 102 ARG A O 1
ATOM 834 N N . PHE A 1 103 ? 7.946 9.475 -2.483 1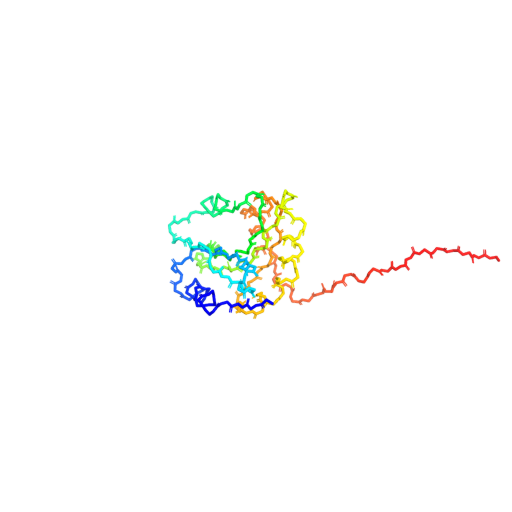.00 93.44 103 PHE A N 1
ATOM 835 C CA . PHE A 1 103 ? 6.555 9.105 -2.230 1.00 93.44 103 PHE A CA 1
ATOM 836 C C . PHE A 1 103 ? 6.183 9.273 -0.753 1.00 93.44 103 PHE A C 1
ATOM 838 O O . PHE A 1 103 ? 5.177 9.903 -0.446 1.00 93.44 103 PHE A O 1
ATOM 845 N N . ARG A 1 104 ? 7.045 8.823 0.165 1.00 91.56 104 ARG A N 1
ATOM 846 C CA . ARG A 1 104 ? 6.838 8.944 1.614 1.00 91.56 104 ARG A CA 1
ATOM 847 C C . ARG A 1 104 ? 6.650 10.392 2.065 1.00 91.56 104 ARG A C 1
ATOM 849 O O . ARG A 1 104 ? 5.886 10.638 2.988 1.00 91.56 104 ARG A O 1
ATOM 856 N N . ARG A 1 105 ? 7.348 11.357 1.454 1.00 91.75 105 ARG A N 1
ATOM 857 C CA . ARG A 1 105 ? 7.221 12.788 1.802 1.00 91.75 105 ARG A CA 1
ATOM 858 C C . ARG A 1 105 ? 5.858 13.382 1.453 1.00 91.75 105 ARG A C 1
ATOM 860 O O . ARG A 1 105 ? 5.474 14.359 2.079 1.00 91.75 105 ARG A O 1
ATOM 867 N N . GLU A 1 106 ? 5.145 12.805 0.492 1.00 92.19 106 GLU A N 1
ATOM 868 C CA . GLU A 1 106 ? 3.792 13.242 0.124 1.00 92.19 106 GLU A CA 1
ATOM 869 C C . GLU A 1 106 ? 2.719 12.696 1.083 1.00 92.19 106 GLU A C 1
ATOM 871 O O . GLU A 1 106 ? 1.580 13.155 1.057 1.00 92.19 106 GLU A O 1
ATOM 876 N N . LEU A 1 107 ? 3.069 11.713 1.919 1.00 91.00 107 LEU A N 1
ATOM 877 C CA . LEU A 1 107 ? 2.163 11.034 2.842 1.00 91.00 107 LEU A CA 1
ATOM 878 C C . LEU A 1 107 ? 2.410 11.519 4.279 1.00 91.00 107 LEU A C 1
ATOM 880 O O . LEU A 1 107 ? 3.175 10.919 5.040 1.00 91.00 107 LEU A O 1
ATOM 884 N N . ASP A 1 108 ? 1.772 12.626 4.654 1.00 89.88 108 ASP A N 1
ATOM 885 C CA . ASP A 1 108 ? 1.908 13.185 6.001 1.00 89.88 108 ASP A CA 1
ATOM 886 C C . ASP A 1 108 ? 1.037 12.449 7.039 1.00 89.88 108 ASP A C 1
ATOM 888 O O . ASP A 1 108 ? -0.136 12.155 6.809 1.00 89.88 108 ASP A O 1
ATOM 892 N N . GLY A 1 109 ? 1.609 12.143 8.206 1.00 86.50 109 GLY A N 1
ATOM 893 C CA . GLY A 1 109 ? 0.947 11.366 9.269 1.00 86.50 109 GLY A CA 1
ATOM 894 C C . GLY A 1 109 ? 1.206 9.851 9.255 1.00 86.50 109 GLY A C 1
ATOM 895 O O . GLY A 1 109 ? 0.518 9.097 9.948 1.00 86.50 109 GLY A O 1
ATOM 896 N N . ILE A 1 110 ? 2.215 9.387 8.510 1.00 89.12 110 ILE A N 1
ATOM 897 C CA . ILE A 1 110 ? 2.787 8.043 8.700 1.00 89.12 110 ILE A CA 1
ATOM 898 C C . ILE A 1 110 ? 3.483 7.984 10.065 1.00 89.12 110 ILE A C 1
ATOM 900 O O . ILE A 1 110 ? 4.352 8.807 10.355 1.00 89.12 110 ILE A O 1
ATOM 904 N N . HIS A 1 111 ? 3.140 6.981 10.873 1.00 87.38 111 HIS A N 1
ATOM 905 C CA . HIS A 1 111 ? 3.699 6.790 12.213 1.00 87.38 111 HIS A CA 1
ATOM 906 C C . HIS A 1 111 ? 4.936 5.890 12.200 1.00 87.38 111 HIS A C 1
ATOM 908 O O . HIS A 1 111 ? 5.899 6.157 12.915 1.00 87.38 111 HIS A O 1
ATOM 914 N N . TYR A 1 112 ? 4.910 4.834 11.388 1.00 86.44 112 TYR A N 1
ATOM 915 C CA . TYR A 1 112 ? 6.003 3.871 11.270 1.00 86.44 112 TYR A CA 1
ATOM 916 C C . TYR A 1 112 ? 6.239 3.504 9.810 1.00 86.44 112 TYR A C 1
ATOM 918 O O . TYR A 1 112 ? 5.303 3.458 9.014 1.00 86.44 112 TYR A O 1
ATOM 926 N N . GLU A 1 113 ? 7.494 3.221 9.483 1.00 88.56 113 GLU A N 1
ATOM 927 C CA . GLU A 1 113 ? 7.916 2.696 8.189 1.00 88.56 113 GLU A CA 1
ATOM 928 C C . GLU A 1 113 ? 8.476 1.285 8.382 1.00 88.56 113 GLU A C 1
ATOM 930 O O . GLU A 1 113 ? 9.276 1.048 9.287 1.00 88.56 113 GLU A O 1
ATOM 935 N N . ILE A 1 114 ? 8.048 0.366 7.524 1.00 88.44 114 ILE A N 1
ATOM 936 C CA . ILE A 1 114 ? 8.481 -1.026 7.485 1.00 88.44 114 ILE A CA 1
ATOM 937 C C . ILE A 1 114 ? 8.963 -1.325 6.072 1.00 88.44 114 ILE A C 1
ATOM 939 O O . ILE A 1 114 ? 8.327 -0.951 5.087 1.00 88.44 114 ILE A O 1
ATOM 943 N N . GLN A 1 115 ? 10.097 -2.006 5.979 1.00 88.62 115 GLN A N 1
ATOM 944 C CA . GLN A 1 115 ? 10.555 -2.620 4.742 1.00 88.62 115 GLN A CA 1
ATOM 945 C C . GLN A 1 115 ? 10.407 -4.119 4.909 1.00 88.62 115 GLN A C 1
ATOM 947 O O . GLN A 1 115 ? 10.885 -4.660 5.902 1.00 88.62 115 GLN A O 1
ATOM 952 N N . ALA A 1 116 ? 9.727 -4.753 3.964 1.00 87.19 116 ALA A N 1
ATOM 953 C CA . ALA A 1 116 ? 9.450 -6.174 4.030 1.00 87.19 116 ALA A CA 1
ATOM 954 C C . ALA A 1 116 ? 9.801 -6.848 2.713 1.00 87.19 116 ALA A C 1
ATOM 956 O O . ALA A 1 116 ? 9.485 -6.353 1.624 1.00 87.19 116 ALA A O 1
ATOM 957 N N . THR A 1 117 ? 10.469 -7.983 2.843 1.00 85.69 117 THR A N 1
ATOM 958 C CA . THR A 1 117 ? 10.850 -8.865 1.742 1.00 85.69 117 THR A CA 1
ATOM 959 C C . THR A 1 117 ? 10.062 -10.170 1.754 1.00 85.69 117 THR A C 1
ATOM 961 O O . THR A 1 117 ? 9.994 -10.841 0.727 1.00 85.69 117 THR A O 1
ATOM 964 N N . ASP A 1 118 ? 9.431 -10.485 2.885 1.00 75.81 118 ASP A N 1
ATOM 965 C CA . ASP A 1 118 ? 8.536 -11.622 3.065 1.00 75.81 118 ASP A CA 1
ATOM 966 C C . ASP A 1 118 ? 7.272 -11.206 3.851 1.00 75.81 118 ASP A C 1
ATOM 968 O O . ASP A 1 118 ? 7.359 -10.291 4.682 1.00 75.81 118 ASP A O 1
ATOM 972 N N . PRO A 1 119 ? 6.089 -11.810 3.616 1.00 71.38 119 PRO A N 1
ATOM 973 C CA . PRO A 1 119 ? 4.880 -11.445 4.351 1.00 71.38 119 PRO A CA 1
ATOM 974 C C . PRO A 1 119 ? 5.008 -11.698 5.858 1.00 71.38 119 PRO A C 1
ATOM 976 O O . PRO A 1 119 ? 4.414 -10.967 6.648 1.00 71.38 119 PRO A O 1
ATOM 979 N N . THR A 1 120 ? 5.840 -12.660 6.273 1.00 70.00 120 THR A N 1
ATOM 980 C CA . THR A 1 120 ? 6.119 -12.938 7.692 1.00 70.00 120 THR A CA 1
ATOM 981 C C . THR A 1 120 ? 6.869 -11.802 8.395 1.00 70.00 120 THR A C 1
ATOM 983 O O . THR A 1 120 ? 6.731 -11.629 9.603 1.00 70.00 120 THR A O 1
ATOM 986 N N . GLU A 1 121 ? 7.606 -10.957 7.664 1.00 66.75 121 GLU A N 1
ATOM 987 C CA . GLU A 1 121 ? 8.293 -9.780 8.226 1.00 66.75 121 GLU A CA 1
ATOM 988 C C . GLU A 1 121 ? 7.334 -8.615 8.514 1.00 66.75 121 GLU A C 1
ATOM 990 O O . GLU A 1 121 ? 7.699 -7.648 9.187 1.00 66.75 121 GLU A O 1
ATOM 995 N N . MET A 1 122 ? 6.098 -8.698 8.017 1.00 65.56 122 MET A N 1
ATOM 996 C CA . MET A 1 122 ? 5.045 -7.716 8.264 1.00 65.56 122 MET A CA 1
ATOM 997 C C . MET A 1 122 ? 4.093 -8.134 9.383 1.00 65.56 122 MET A C 1
ATOM 999 O O . MET A 1 122 ? 3.096 -7.436 9.588 1.00 65.56 122 MET A O 1
ATOM 1003 N N . ASP A 1 123 ? 4.368 -9.245 10.071 1.00 65.12 123 ASP A N 1
ATOM 1004 C CA . ASP A 1 123 ? 3.425 -9.876 10.988 1.00 65.12 123 ASP A CA 1
ATOM 1005 C C . ASP A 1 123 ? 2.880 -8.910 12.056 1.00 65.12 123 ASP A C 1
ATOM 1007 O O . ASP A 1 123 ? 3.536 -7.952 12.491 1.00 65.12 123 ASP A O 1
ATOM 1011 N N . LEU A 1 124 ? 1.647 -9.176 12.493 1.00 63.22 124 LEU A N 1
ATOM 1012 C CA . LEU A 1 124 ? 0.957 -8.397 13.516 1.00 63.22 124 LEU A CA 1
ATOM 1013 C C . LEU A 1 124 ? 1.793 -8.240 14.792 1.00 63.22 124 LEU A C 1
ATOM 1015 O O . LEU A 1 124 ? 1.689 -7.201 15.449 1.00 63.22 124 LEU A O 1
ATOM 1019 N N . ASP A 1 125 ? 2.631 -9.213 15.150 1.00 63.88 125 ASP A N 1
ATOM 1020 C CA . ASP A 1 125 ? 3.540 -9.106 16.290 1.00 63.88 125 ASP A CA 1
ATOM 1021 C C . ASP A 1 125 ? 4.670 -8.094 16.067 1.00 63.88 125 ASP A C 1
ATOM 1023 O O . ASP A 1 125 ? 5.010 -7.357 16.995 1.00 63.88 125 ASP A O 1
ATOM 1027 N N . VAL A 1 126 ? 5.188 -7.950 14.844 1.00 63.25 126 VAL A N 1
ATOM 1028 C CA . VAL A 1 126 ? 6.168 -6.904 14.493 1.00 63.25 126 VAL A CA 1
ATOM 1029 C C . VAL A 1 126 ? 5.515 -5.523 14.570 1.00 63.25 126 VAL A C 1
ATOM 1031 O O . VAL A 1 126 ? 6.072 -4.597 15.173 1.00 63.25 126 VAL A O 1
ATOM 1034 N N . LEU A 1 127 ? 4.290 -5.390 14.048 1.00 65.50 127 LEU A N 1
ATOM 1035 C CA . LEU A 1 127 ? 3.499 -4.158 14.140 1.00 65.50 127 LEU A CA 1
ATOM 1036 C C . LEU A 1 127 ? 3.233 -3.778 15.605 1.00 65.50 127 LEU A C 1
ATOM 1038 O O . LEU A 1 127 ? 3.497 -2.643 16.017 1.00 65.50 127 LEU A O 1
ATOM 1042 N N . LYS A 1 128 ? 2.795 -4.738 16.428 1.00 63.66 128 LYS A N 1
ATOM 1043 C CA . LYS A 1 128 ? 2.560 -4.560 17.872 1.00 63.66 128 LYS A CA 1
ATOM 1044 C C . LYS A 1 128 ? 3.846 -4.280 18.650 1.00 63.66 128 LYS A C 1
ATOM 1046 O O . LYS A 1 128 ? 3.831 -3.481 19.588 1.00 63.66 128 LYS A O 1
ATOM 1051 N N . GLN A 1 129 ? 4.975 -4.873 18.270 1.00 60.44 129 GLN A N 1
ATOM 1052 C CA . GLN A 1 129 ? 6.270 -4.579 18.884 1.00 60.44 129 GLN A CA 1
ATOM 1053 C C . GLN A 1 129 ? 6.721 -3.146 18.564 1.00 60.44 129 GLN A C 1
ATOM 1055 O O . GLN A 1 129 ? 7.254 -2.461 19.441 1.00 60.44 129 GLN A O 1
ATOM 1060 N N . GLY A 1 130 ? 6.424 -2.647 17.360 1.00 57.81 130 GLY A N 1
ATOM 1061 C CA . GLY A 1 130 ? 6.560 -1.233 17.005 1.00 57.81 130 GLY A CA 1
ATOM 1062 C C . GLY A 1 130 ? 5.725 -0.313 17.904 1.00 57.81 130 GLY A C 1
ATOM 1063 O O . GLY A 1 130 ? 6.212 0.735 18.330 1.00 57.81 130 GLY A O 1
ATOM 1064 N N . LEU A 1 131 ? 4.507 -0.727 18.280 1.00 59.25 131 LEU A N 1
ATOM 1065 C CA . LEU A 1 131 ? 3.651 0.014 19.220 1.00 59.25 131 LEU A CA 1
ATOM 1066 C C . LEU A 1 131 ? 4.207 0.073 20.648 1.00 59.25 131 LEU A C 1
ATOM 1068 O O . LEU A 1 131 ? 3.928 1.04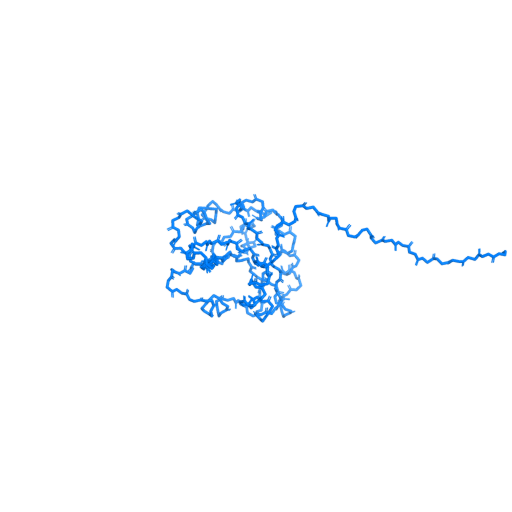5 21.350 1.00 59.25 131 LEU A O 1
ATOM 1072 N N . ARG A 1 132 ? 4.969 -0.945 21.072 1.00 54.12 132 ARG A N 1
ATOM 1073 C CA . ARG A 1 132 ? 5.594 -1.032 22.404 1.00 54.12 132 ARG A CA 1
ATOM 1074 C C . ARG A 1 132 ? 6.825 -0.146 22.566 1.00 54.12 132 ARG A C 1
ATOM 1076 O O . ARG A 1 132 ? 7.194 0.158 23.699 1.00 54.12 132 ARG A O 1
ATOM 1083 N N . LYS A 1 133 ? 7.465 0.272 21.472 1.00 42.69 133 LYS A N 1
ATOM 1084 C CA . LYS A 1 133 ? 8.568 1.231 21.553 1.00 42.69 133 LYS A CA 1
ATOM 1085 C C . LYS A 1 133 ? 7.974 2.630 21.763 1.00 42.69 133 LYS A C 1
ATOM 1087 O O . LYS A 1 133 ? 7.198 3.075 20.911 1.00 42.69 133 LYS A O 1
ATOM 1092 N N . PRO A 1 134 ? 8.299 3.337 22.866 1.00 37.38 134 PRO A N 1
ATOM 1093 C CA . PRO A 1 134 ? 7.962 4.750 22.965 1.00 37.38 134 PRO A CA 1
ATOM 1094 C C . PRO A 1 134 ? 8.582 5.465 21.762 1.00 37.38 134 PRO A C 1
ATOM 1096 O O . PRO A 1 134 ? 9.663 5.089 21.308 1.00 37.38 134 PRO A O 1
ATOM 1099 N N . ALA A 1 135 ? 7.877 6.450 21.209 1.00 42.19 135 ALA A N 1
ATOM 1100 C CA . ALA A 1 135 ? 8.396 7.289 20.139 1.00 42.19 135 ALA A CA 1
ATOM 1101 C C . ALA A 1 135 ? 9.614 8.061 20.669 1.00 42.19 135 ALA A C 1
ATOM 1103 O O . ALA A 1 135 ? 9.481 9.160 21.198 1.00 42.19 135 ALA A O 1
ATOM 1104 N N . VAL A 1 136 ? 10.802 7.462 20.584 1.00 39.66 136 VAL A N 1
ATOM 1105 C CA . VAL A 1 136 ? 12.052 8.155 20.870 1.00 39.66 136 VAL A CA 1
ATOM 1106 C C . VAL A 1 136 ? 12.371 8.965 19.623 1.00 39.66 136 VAL A C 1
ATOM 1108 O O . VAL A 1 136 ? 12.889 8.459 18.628 1.00 39.66 136 VAL A O 1
ATOM 1111 N N . SER A 1 137 ? 11.982 10.234 19.647 1.00 47.91 137 SER A N 1
ATOM 1112 C CA . SER A 1 137 ? 12.512 11.237 18.739 1.00 47.91 137 SER A CA 1
ATOM 1113 C C . SER A 1 137 ? 14.019 11.357 18.982 1.00 47.91 137 SER A C 1
ATOM 1115 O O . SER A 1 137 ? 14.441 11.952 19.970 1.00 47.91 137 SER A O 1
ATOM 1117 N N . GLY A 1 138 ? 14.818 10.796 18.074 1.00 45.34 138 GLY A N 1
ATOM 1118 C CA . GLY A 1 138 ? 16.254 11.053 17.981 1.00 45.34 138 GLY A CA 1
ATOM 1119 C C . GLY A 1 138 ? 17.155 9.867 18.327 1.00 45.34 138 GLY A C 1
ATOM 1120 O O . GLY A 1 138 ? 17.075 9.310 19.415 1.00 45.34 138 GLY A O 1
ATOM 1121 N N . ILE A 1 139 ? 18.035 9.551 17.366 1.00 38.38 139 ILE A N 1
ATOM 1122 C CA . ILE A 1 139 ? 19.446 9.101 17.444 1.00 38.38 139 ILE A CA 1
ATOM 1123 C C . ILE A 1 139 ? 19.671 8.141 16.262 1.00 38.38 139 ILE A C 1
ATOM 1125 O O . ILE A 1 139 ? 19.209 7.010 16.236 1.00 38.38 139 ILE A O 1
ATOM 1129 N N . SER A 1 140 ? 20.109 8.705 15.137 1.00 33.91 140 SER A N 1
ATOM 1130 C CA . SER A 1 140 ? 21.493 8.664 14.638 1.00 33.91 140 SER A CA 1
ATOM 1131 C C . SER A 1 140 ? 21.790 7.384 13.854 1.00 33.91 140 SER A C 1
ATOM 1133 O O . SER A 1 140 ? 21.954 6.302 14.409 1.00 33.91 140 SER A O 1
ATOM 1135 N N . THR A 1 141 ? 21.892 7.545 12.538 1.00 35.62 141 THR A N 1
ATOM 1136 C CA . THR A 1 141 ? 22.565 6.604 11.644 1.00 35.62 141 THR A CA 1
ATOM 1137 C C . THR A 1 141 ? 23.956 6.270 12.191 1.00 35.62 141 THR A C 1
ATOM 1139 O O . THR A 1 141 ? 24.717 7.208 12.460 1.00 35.62 141 THR A O 1
ATOM 1142 N N . PRO A 1 142 ? 24.343 4.990 12.313 1.00 31.52 142 PRO A N 1
ATOM 1143 C CA . PRO A 1 142 ? 25.723 4.652 12.611 1.00 31.52 142 PRO A CA 1
ATOM 1144 C C . PRO A 1 142 ? 26.593 5.074 11.420 1.00 31.52 142 PRO A C 1
ATOM 1146 O O . PRO A 1 142 ? 26.482 4.531 10.320 1.00 31.52 142 PRO A O 1
ATOM 1149 N N . LYS A 1 143 ? 27.460 6.073 11.632 1.00 39.34 143 LYS A N 1
ATOM 1150 C CA . LYS A 1 143 ? 28.632 6.276 10.776 1.00 39.34 143 LYS A CA 1
ATOM 1151 C C . LYS A 1 143 ? 29.440 4.984 10.840 1.00 39.34 143 LYS A C 1
ATOM 1153 O O . LYS A 1 143 ? 29.857 4.580 11.923 1.00 39.34 143 LYS A O 1
ATOM 1158 N N . VAL A 1 144 ? 29.654 4.358 9.688 1.00 40.28 144 VAL A N 1
ATOM 1159 C CA . VAL A 1 144 ? 30.626 3.279 9.520 1.00 40.28 144 VAL A CA 1
ATOM 1160 C C . VAL A 1 144 ? 31.994 3.849 9.898 1.00 40.28 144 VAL A C 1
ATOM 1162 O O . VAL A 1 144 ? 32.607 4.596 9.138 1.00 40.28 144 VAL A O 1
ATOM 1165 N N . GLY A 1 145 ? 32.420 3.567 11.128 1.00 35.53 145 GLY A N 1
ATOM 1166 C CA . GLY A 1 145 ? 33.777 3.793 11.589 1.00 35.53 145 GLY A CA 1
ATOM 1167 C C . GLY A 1 145 ? 34.679 2.813 10.861 1.00 35.53 145 GLY A C 1
ATOM 1168 O O . GLY A 1 145 ? 34.620 1.609 11.094 1.00 35.53 145 GLY A O 1
ATOM 1169 N N . ILE A 1 146 ? 35.478 3.337 9.941 1.00 43.59 146 ILE A N 1
ATOM 1170 C CA . ILE A 1 146 ? 36.537 2.596 9.273 1.00 43.59 146 ILE A CA 1
ATOM 1171 C C . ILE A 1 146 ? 37.616 2.365 10.334 1.00 43.59 146 ILE A C 1
ATOM 1173 O O . ILE A 1 146 ? 38.351 3.283 10.688 1.00 43.59 146 ILE A O 1
ATOM 1177 N N . ALA A 1 147 ? 37.665 1.157 10.886 1.00 40.56 147 ALA A N 1
ATOM 1178 C CA . ALA A 1 147 ? 38.745 0.701 11.745 1.00 40.56 147 ALA A CA 1
ATOM 1179 C C . ALA A 1 147 ? 39.442 -0.484 11.064 1.00 40.56 147 ALA A C 1
ATOM 1181 O O . ALA A 1 147 ? 38.981 -1.618 11.137 1.00 40.56 147 ALA A O 1
ATOM 1182 N N . GLN A 1 148 ? 40.560 -0.204 10.400 1.00 41.44 148 GLN A N 1
ATOM 1183 C CA . GLN A 1 148 ? 41.663 -1.144 10.179 1.00 41.44 148 GLN A CA 1
ATOM 1184 C C . GLN A 1 148 ? 42.936 -0.333 10.471 1.00 41.44 148 GLN A C 1
ATOM 1186 O O . GLN A 1 148 ? 43.226 0.627 9.771 1.00 41.44 148 GLN A O 1
ATOM 1191 N N . SER A 1 149 ? 43.490 -0.423 11.680 1.00 40.78 149 SER A N 1
ATOM 1192 C CA . SER A 1 149 ? 44.383 -1.473 12.196 1.00 40.78 149 SER A CA 1
ATOM 1193 C C . SER A 1 149 ? 45.848 -1.240 11.804 1.00 40.78 149 SER A C 1
ATOM 1195 O O . SER A 1 149 ? 46.245 -1.519 10.681 1.00 40.78 149 SER A O 1
ATOM 1197 N N . LEU A 1 150 ? 46.602 -0.767 12.806 1.00 45.81 150 LEU A N 1
ATOM 1198 C CA . LEU A 1 150 ? 47.995 -1.079 13.158 1.00 45.81 150 LEU A CA 1
ATOM 1199 C C . LEU A 1 150 ? 49.070 -1.097 12.058 1.00 45.81 150 LEU A C 1
ATOM 1201 O O . LEU A 1 150 ? 49.109 -1.999 11.227 1.00 45.81 150 LEU A O 1
ATOM 1205 N N . ARG A 1 151 ? 50.085 -0.244 12.250 1.00 42.03 151 ARG A N 1
ATOM 1206 C CA . ARG A 1 151 ? 51.466 -0.699 12.489 1.00 42.03 151 ARG A CA 1
ATOM 1207 C C . ARG A 1 151 ? 52.222 0.336 13.323 1.00 42.03 151 ARG A C 1
ATOM 1209 O O . ARG A 1 151 ? 52.382 1.481 12.915 1.00 42.03 151 ARG A O 1
ATOM 1216 N N . THR A 1 152 ? 52.602 -0.102 14.514 1.00 48.00 152 THR A N 1
ATOM 1217 C CA . THR A 1 152 ? 53.738 0.412 15.275 1.00 48.00 152 THR A CA 1
ATOM 1218 C C . THR A 1 152 ? 54.997 -0.248 14.708 1.00 48.00 152 THR A C 1
ATOM 1220 O O . THR A 1 152 ? 54.892 -1.361 14.187 1.00 48.00 152 THR A O 1
ATOM 1223 N N . GLU A 1 153 ? 56.127 0.434 14.899 1.00 45.69 153 GLU A N 1
ATOM 1224 C CA . GLU A 1 153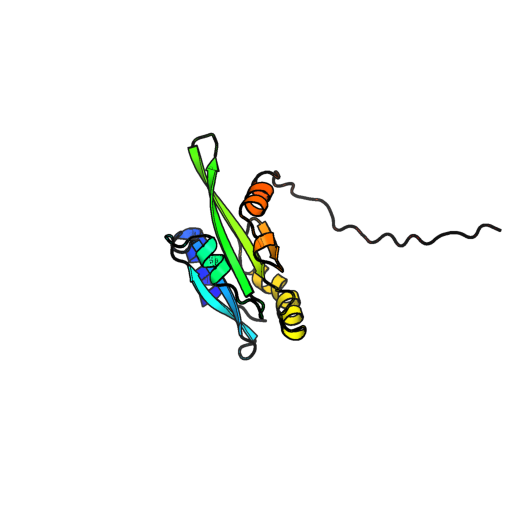 ? 57.510 0.158 14.458 1.00 45.69 153 GLU A CA 1
ATOM 1225 C 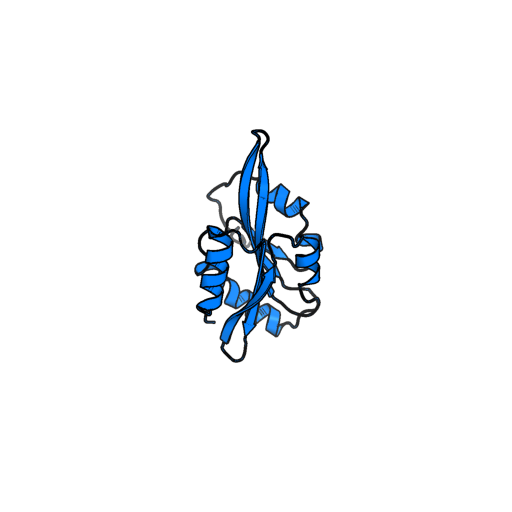C . GLU A 1 153 ? 57.934 0.867 13.168 1.00 45.69 153 GLU A C 1
ATOM 1227 O O . GLU A 1 153 ? 57.486 0.486 12.063 1.00 45.69 153 GLU A O 1
#